Protein AF-U3GB04-F1 (afdb_monomer)

Secondary structure (DSSP, 8-state):
-----PPPHHHHHHHHHHHHHHTT----HHHHHHHHHHHHH-SS-HHHHHHHHHHTTT----HHHHHHHHHHHTT--SS-------EEEEE--TT-TTS--EEEEESSHHHHHHHHHHHHHHHHHHHHHSTTTTS--

Solvent-accessible surface area (backbone atoms only — not comparable to full-atom values): 8144 Å² total; per-residue (Å²): 134,86,85,68,79,58,48,58,64,68,59,23,15,51,44,45,36,51,56,34,45,76,70,76,40,88,60,59,60,70,58,33,40,50,52,57,55,50,48,74,72,46,90,57,58,59,35,59,50,51,39,52,59,32,46,78,69,78,43,87,62,58,63,72,55,31,44,19,47,52,29,37,29,50,72,36,90,55,46,84,64,68,74,74,76,64,45,75,50,77,36,81,57,87,92,37,97,84,57,77,53,59,72,49,77,28,82,47,69,70,60,40,51,50,55,48,54,51,47,55,49,50,56,54,52,52,46,71,72,38,95,68,63,81,81,78,130

Radius of gyration: 24.69 Å; Cα contacts (8 Å, |Δi|>4): 127; chains: 1; bounding box: 56×37×62 Å

Mean predicted aligned error: 16.51 Å

pLDDT: mean 71.33, std 16.72, range [33.78, 90.38]

Structure (mmCIF, N/CA/C/O backbone):
data_AF-U3GB04-F1
#
_entry.id   AF-U3GB04-F1
#
loop_
_atom_site.group_PDB
_atom_site.id
_atom_site.type_symbol
_atom_site.label_atom_id
_atom_site.label_alt_id
_atom_site.label_comp_id
_atom_site.label_asym_id
_atom_site.label_entity_id
_atom_site.label_seq_id
_atom_site.pdbx_PDB_ins_code
_atom_site.Cartn_x
_atom_site.Cartn_y
_atom_site.Cartn_z
_atom_site.occupancy
_atom_site.B_iso_or_equiv
_atom_site.auth_seq_id
_atom_site.auth_comp_id
_atom_site.auth_asym_id
_atom_site.auth_atom_id
_atom_site.pdbx_PDB_model_num
ATOM 1 N N . MET A 1 1 ? 18.181 7.715 -0.105 1.00 34.97 1 MET A N 1
ATOM 2 C CA . MET A 1 1 ? 16.849 7.914 0.503 1.00 34.97 1 MET A CA 1
ATOM 3 C C . MET A 1 1 ? 15.830 7.917 -0.621 1.00 34.97 1 MET A C 1
ATOM 5 O O . MET A 1 1 ? 15.914 8.767 -1.494 1.00 34.97 1 MET A O 1
ATOM 9 N N . SER A 1 2 ? 14.991 6.884 -0.707 1.00 33.78 2 SER A N 1
ATOM 10 C CA . SER A 1 2 ? 14.065 6.714 -1.831 1.00 33.78 2 SER A CA 1
ATOM 11 C C . SER A 1 2 ? 12.902 7.688 -1.647 1.00 33.78 2 SER A C 1
ATOM 13 O O . SER A 1 2 ? 12.097 7.498 -0.738 1.00 33.78 2 SER A O 1
ATOM 15 N N . SER A 1 3 ? 12.860 8.744 -2.462 1.00 40.88 3 SER A N 1
ATOM 16 C CA . SER A 1 3 ? 11.681 9.597 -2.625 1.00 40.88 3 SER A CA 1
ATOM 17 C C . SER A 1 3 ? 10.575 8.732 -3.228 1.00 40.88 3 SER A C 1
ATOM 19 O O . SER A 1 3 ? 10.468 8.578 -4.444 1.00 40.88 3 SER A O 1
ATOM 21 N N . ARG A 1 4 ? 9.837 8.027 -2.366 1.00 53.25 4 ARG A N 1
ATOM 22 C CA . ARG A 1 4 ? 8.634 7.305 -2.765 1.00 53.25 4 ARG A CA 1
ATOM 23 C C . ARG A 1 4 ? 7.584 8.372 -3.011 1.00 53.25 4 ARG A C 1
ATOM 25 O O . ARG A 1 4 ? 7.287 9.148 -2.106 1.00 53.25 4 ARG A O 1
ATOM 32 N N . ILE A 1 5 ? 7.059 8.424 -4.231 1.00 49.84 5 ILE A N 1
ATOM 33 C CA . ILE A 1 5 ? 5.892 9.240 -4.565 1.00 49.84 5 ILE A CA 1
ATOM 34 C C . ILE A 1 5 ? 4.718 8.592 -3.833 1.00 49.84 5 ILE A C 1
ATOM 36 O O . ILE A 1 5 ? 4.021 7.741 -4.373 1.00 49.84 5 ILE A O 1
ATOM 40 N N . ALA A 1 6 ? 4.589 8.904 -2.547 1.00 60.12 6 ALA A N 1
ATOM 41 C CA . ALA A 1 6 ? 3.457 8.486 -1.753 1.00 60.12 6 ALA A CA 1
ATOM 42 C C . ALA A 1 6 ? 2.223 9.163 -2.355 1.00 60.12 6 ALA A C 1
ATOM 44 O O . ALA A 1 6 ? 2.287 10.337 -2.735 1.00 60.12 6 ALA A O 1
ATOM 45 N N . MET A 1 7 ? 1.113 8.432 -2.461 1.00 72.12 7 MET A N 1
ATOM 46 C CA . MET A 1 7 ? -0.132 8.986 -2.992 1.00 72.12 7 MET A CA 1
ATOM 47 C C . MET A 1 7 ? -0.515 10.283 -2.251 1.00 72.12 7 MET A C 1
ATOM 49 O O . MET A 1 7 ? -0.099 10.476 -1.099 1.00 72.12 7 MET A O 1
ATOM 53 N N . PRO A 1 8 ? -1.310 11.182 -2.863 1.00 84.25 8 PRO A N 1
ATOM 54 C CA . PRO A 1 8 ? -1.886 12.320 -2.150 1.00 84.25 8 PRO A CA 1
ATOM 55 C C . PRO A 1 8 ? -2.525 11.866 -0.832 1.00 84.25 8 PRO A C 1
ATOM 57 O O . PRO A 1 8 ? -3.101 10.783 -0.765 1.00 84.25 8 PRO A O 1
ATOM 60 N N . LEU A 1 9 ? -2.396 12.664 0.230 1.00 84.44 9 LEU A N 1
ATOM 61 C CA . LEU A 1 9 ? -2.755 12.243 1.592 1.00 84.44 9 LEU A CA 1
ATOM 62 C C . LEU A 1 9 ? -4.238 11.837 1.711 1.00 84.44 9 LEU A C 1
ATOM 64 O O . LEU A 1 9 ? -4.553 10.850 2.367 1.00 84.44 9 LEU A O 1
ATOM 68 N N . GLU A 1 10 ? -5.123 12.520 0.986 1.00 86.44 10 GLU A N 1
ATOM 69 C CA . GLU A 1 10 ? -6.542 12.159 0.867 1.00 86.44 10 GLU A CA 1
ATOM 70 C C . GLU A 1 10 ? -6.760 10.791 0.216 1.00 86.44 10 GLU A C 1
ATOM 72 O O . GLU A 1 10 ? -7.583 10.000 0.675 1.00 86.44 10 GLU A O 1
ATOM 77 N N . ALA A 1 11 ? -5.978 10.471 -0.815 1.00 83.94 11 ALA A N 1
ATOM 78 C CA . ALA A 1 11 ? -6.056 9.187 -1.495 1.00 83.94 11 ALA A CA 1
ATOM 79 C C . ALA A 1 11 ? -5.520 8.045 -0.610 1.00 83.94 11 ALA A C 1
ATOM 81 O O . ALA A 1 11 ? -6.069 6.946 -0.634 1.00 83.94 11 ALA A O 1
ATOM 82 N N . GLN A 1 12 ? -4.511 8.311 0.231 1.00 84.88 12 GLN A N 1
ATOM 83 C CA . GLN A 1 12 ? -4.051 7.356 1.251 1.00 84.88 12 GLN A CA 1
ATOM 84 C C . GLN A 1 12 ? -5.142 7.080 2.291 1.00 84.88 12 GLN A C 1
ATOM 86 O O . GLN A 1 12 ? -5.424 5.922 2.598 1.00 84.88 12 GLN A O 1
ATOM 91 N N . ALA A 1 13 ? -5.780 8.134 2.805 1.00 87.38 13 ALA A N 1
ATOM 92 C CA . ALA A 1 13 ? -6.847 8.010 3.792 1.00 87.38 13 ALA A CA 1
ATOM 93 C C . ALA A 1 13 ? -8.057 7.254 3.223 1.00 87.38 13 ALA A C 1
ATOM 95 O O . ALA A 1 13 ? -8.568 6.341 3.868 1.00 87.38 13 ALA A O 1
ATOM 96 N N . SER A 1 14 ? -8.464 7.560 1.988 1.00 87.25 14 SER A N 1
ATOM 97 C CA . SER A 1 14 ? -9.536 6.839 1.293 1.00 87.25 14 SER A CA 1
ATOM 98 C C . SER A 1 14 ? -9.205 5.352 1.088 1.00 87.25 14 SER A C 1
ATOM 100 O O . SER A 1 14 ? -10.051 4.489 1.344 1.00 87.25 14 SER A O 1
ATOM 102 N N . ALA A 1 15 ? -7.962 5.031 0.709 1.00 86.00 15 ALA A N 1
ATOM 103 C CA . ALA A 1 15 ? -7.504 3.648 0.575 1.00 86.00 15 ALA A CA 1
ATOM 104 C C . ALA A 1 15 ? -7.514 2.901 1.920 1.00 86.00 15 ALA A C 1
ATOM 106 O O . ALA A 1 15 ? -7.943 1.749 1.982 1.00 86.00 15 ALA A O 1
ATOM 107 N N . LEU A 1 16 ? -7.100 3.558 3.010 1.00 87.38 16 LEU A N 1
ATOM 108 C CA . LEU A 1 16 ? -7.136 2.981 4.355 1.00 87.38 16 LEU A CA 1
ATOM 109 C C . LEU A 1 16 ? -8.571 2.708 4.825 1.00 87.38 16 LEU A C 1
ATOM 111 O O . LEU A 1 16 ? -8.840 1.637 5.367 1.00 87.38 16 LEU A O 1
ATOM 115 N N . VAL A 1 17 ? -9.492 3.650 4.598 1.00 88.81 17 VAL A N 1
ATOM 116 C CA . VAL A 1 17 ? -10.918 3.480 4.923 1.00 88.81 17 VAL A CA 1
ATOM 117 C C . VAL A 1 17 ? -11.509 2.312 4.138 1.00 88.81 17 VAL A C 1
ATOM 119 O O . VAL A 1 17 ? -12.159 1.453 4.72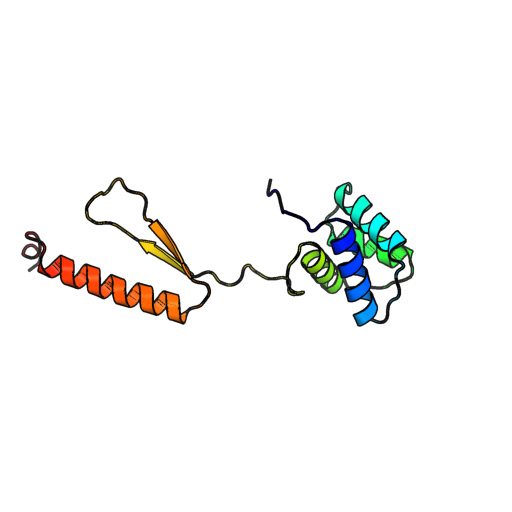9 1.00 88.81 17 VAL A O 1
ATOM 122 N N . SER A 1 18 ? -11.231 2.234 2.835 1.00 86.94 18 SER A N 1
ATOM 123 C CA . SER A 1 18 ? -11.712 1.144 1.976 1.00 86.94 18 SER A CA 1
ATOM 124 C C . SER A 1 18 ? -11.175 -0.216 2.438 1.00 86.94 18 SER A C 1
ATOM 126 O O . SER A 1 18 ? -11.938 -1.168 2.588 1.00 86.94 18 SER A O 1
ATOM 128 N N . PHE A 1 19 ? -9.883 -0.291 2.770 1.00 87.62 19 PHE A N 1
ATOM 129 C CA . PHE A 1 19 ? -9.253 -1.506 3.293 1.00 87.62 19 PHE A CA 1
ATOM 130 C C . PHE A 1 19 ? -9.876 -1.974 4.618 1.00 87.62 19 PHE A C 1
ATOM 132 O O . PHE A 1 19 ? -10.090 -3.167 4.834 1.00 87.62 19 PHE A O 1
ATOM 139 N N . LEU A 1 20 ? -10.168 -1.041 5.527 1.00 86.94 20 LEU A N 1
ATOM 140 C CA . LEU A 1 20 ? -10.811 -1.367 6.799 1.00 86.94 20 LEU A CA 1
ATOM 141 C C . LEU A 1 20 ? -12.276 -1.772 6.606 1.00 86.94 20 LEU A C 1
ATOM 143 O O . LEU A 1 20 ? -12.722 -2.714 7.264 1.00 86.94 20 LEU A O 1
ATOM 147 N N . ALA A 1 21 ? -12.987 -1.143 5.668 1.00 86.00 21 ALA A N 1
ATOM 148 C CA . ALA A 1 21 ? -14.364 -1.492 5.332 1.00 86.00 21 ALA A CA 1
ATOM 149 C C . ALA A 1 21 ? -14.479 -2.934 4.807 1.00 86.00 21 ALA A C 1
ATOM 151 O O . ALA A 1 21 ? -15.373 -3.667 5.234 1.00 86.00 21 ALA A O 1
ATOM 152 N N . GLU A 1 22 ? -13.537 -3.387 3.971 1.00 85.00 22 GLU A N 1
ATOM 153 C CA . GLU A 1 22 ? -13.449 -4.792 3.531 1.00 85.00 22 GLU A CA 1
ATOM 154 C C . GLU A 1 22 ? -13.269 -5.762 4.711 1.00 85.00 22 GLU A C 1
ATOM 156 O O . GLU A 1 22 ? -13.828 -6.861 4.724 1.00 85.00 22 GLU A O 1
ATOM 161 N N . ALA A 1 23 ? -12.533 -5.339 5.739 1.00 81.56 23 ALA A N 1
ATOM 162 C CA . ALA A 1 23 ? -12.330 -6.090 6.974 1.00 81.56 23 ALA A CA 1
ATOM 163 C C . ALA A 1 23 ? -13.475 -5.926 7.998 1.00 81.56 2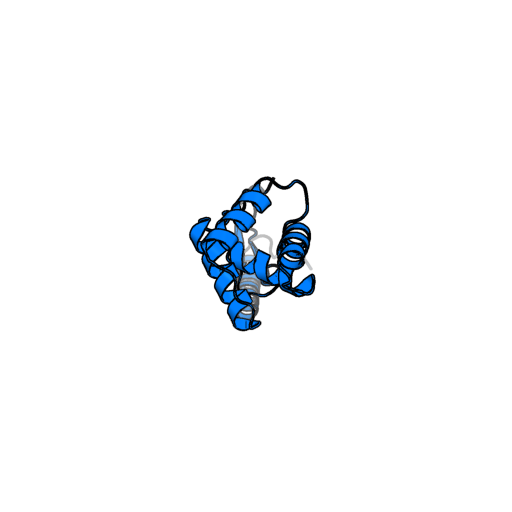3 ALA A C 1
ATOM 165 O O . ALA A 1 23 ? -13.347 -6.401 9.126 1.00 81.56 23 ALA A O 1
ATOM 166 N N . LYS A 1 24 ? -14.600 -5.295 7.619 1.00 85.38 24 LYS A N 1
ATOM 167 C CA . LYS A 1 24 ? -15.756 -4.977 8.484 1.00 85.38 24 LYS A CA 1
ATOM 168 C C . LYS A 1 24 ? -15.438 -4.029 9.647 1.00 85.38 24 LYS A C 1
ATOM 170 O O . LYS A 1 24 ? -16.159 -4.007 10.645 1.00 85.38 24 LYS A O 1
ATOM 175 N N . HIS A 1 25 ? -14.387 -3.228 9.519 1.00 86.62 25 HIS A N 1
ATOM 176 C CA . HIS A 1 25 ? -14.066 -2.151 10.447 1.00 86.62 25 HIS A CA 1
ATOM 177 C C . HIS A 1 25 ? -14.506 -0.806 9.866 1.00 86.62 25 HIS A C 1
ATOM 179 O O . HIS A 1 25 ? -14.357 -0.549 8.675 1.00 86.62 25 HIS A O 1
ATOM 185 N N . SER A 1 26 ? -15.036 0.069 10.720 1.00 86.19 26 SER A N 1
ATOM 186 C CA . SER A 1 26 ? -15.401 1.433 10.339 1.00 86.19 26 SER A CA 1
ATOM 187 C C . SER A 1 26 ? -14.372 2.408 10.892 1.00 86.19 26 SER A C 1
ATOM 189 O O . SER A 1 26 ? -14.068 2.383 12.086 1.00 86.19 26 SER A O 1
ATOM 191 N N . LEU A 1 27 ? -13.831 3.257 10.021 1.00 87.69 27 LEU A N 1
ATOM 192 C CA . LEU A 1 27 ? -12.929 4.340 10.389 1.00 87.69 27 LEU A CA 1
ATOM 193 C C . LEU A 1 27 ? -13.383 5.620 9.671 1.00 87.69 27 LEU A C 1
ATOM 195 O O . LEU A 1 27 ? -13.469 5.609 8.443 1.00 87.69 27 LEU A O 1
ATOM 199 N N . PRO A 1 28 ? -13.667 6.720 10.393 1.00 90.06 28 PRO A N 1
ATOM 200 C CA . PRO A 1 28 ? -13.977 8.001 9.767 1.00 90.06 28 PRO A CA 1
ATOM 201 C C . PRO A 1 28 ? -12.815 8.501 8.903 1.00 90.06 28 PRO A C 1
ATOM 203 O O . PRO A 1 28 ? -11.648 8.344 9.271 1.00 90.06 28 PRO A O 1
ATOM 206 N N . LEU A 1 29 ? -13.126 9.158 7.782 1.00 88.88 29 LEU A N 1
ATOM 207 C CA . LEU A 1 29 ? -12.107 9.677 6.864 1.00 88.88 29 LEU A CA 1
ATOM 208 C C . LEU A 1 29 ? -11.180 10.697 7.543 1.00 88.88 29 LEU A C 1
ATOM 210 O O . LEU A 1 29 ? -9.970 10.630 7.359 1.00 88.88 29 LEU A O 1
ATOM 214 N N . GLU A 1 30 ? -11.722 11.582 8.383 1.00 90.06 30 GLU A N 1
ATOM 215 C CA . GLU A 1 30 ? -10.942 12.564 9.155 1.00 90.06 30 GLU A CA 1
ATOM 216 C C . GLU A 1 30 ? -9.894 11.889 10.043 1.00 90.06 30 GLU A C 1
ATOM 218 O O . GLU A 1 30 ? -8.720 12.247 10.038 1.00 90.06 30 GLU A O 1
ATOM 223 N N . THR A 1 31 ? -10.294 10.818 10.727 1.00 89.25 31 THR A N 1
ATOM 224 C CA . THR A 1 31 ? -9.379 10.001 11.526 1.00 89.25 31 THR A CA 1
ATOM 225 C C . THR A 1 31 ? -8.311 9.325 10.660 1.00 89.25 31 THR A C 1
ATOM 227 O O . THR A 1 31 ? -7.150 9.236 11.060 1.00 89.25 31 THR A O 1
ATOM 230 N N . ALA A 1 32 ? -8.677 8.825 9.479 1.00 89.00 32 ALA A N 1
ATOM 231 C CA . ALA A 1 32 ? -7.714 8.221 8.564 1.00 89.00 32 ALA A CA 1
ATOM 232 C C . ALA A 1 32 ? -6.674 9.251 8.082 1.00 89.00 32 ALA A C 1
ATOM 234 O O . ALA A 1 32 ? -5.486 8.931 8.033 1.00 89.00 32 ALA A O 1
ATOM 235 N N . LEU A 1 33 ? -7.093 10.493 7.810 1.00 90.12 33 LEU A N 1
ATOM 236 C CA . LEU A 1 33 ? -6.199 11.601 7.450 1.00 90.12 33 LEU A CA 1
ATOM 237 C C . LEU A 1 33 ? -5.200 11.910 8.570 1.00 90.12 33 LEU A C 1
ATOM 239 O O . LEU A 1 33 ? -4.004 12.029 8.297 1.00 90.12 33 LEU A O 1
ATOM 243 N N . GLU A 1 34 ? -5.664 11.990 9.820 1.00 90.38 34 GLU A N 1
ATOM 244 C CA . GLU A 1 34 ? -4.798 12.195 10.988 1.00 90.38 34 GLU A CA 1
ATOM 245 C C . GLU A 1 34 ? -3.736 11.099 11.094 1.00 90.38 34 GLU A C 1
ATOM 247 O O . GLU A 1 34 ? -2.545 11.397 11.188 1.00 90.38 34 GLU A O 1
ATOM 252 N N . ILE A 1 35 ? -4.147 9.829 11.003 1.00 88.94 35 ILE A N 1
ATOM 253 C CA . ILE A 1 35 ? -3.235 8.679 11.084 1.00 88.94 35 ILE A CA 1
ATOM 254 C C . ILE A 1 35 ? -2.211 8.720 9.943 1.00 88.94 35 ILE A C 1
ATOM 256 O O . ILE A 1 35 ? -1.014 8.550 10.190 1.00 88.94 35 ILE A O 1
ATOM 260 N N . CYS A 1 36 ? -2.651 8.979 8.708 1.00 88.31 36 CYS A N 1
ATOM 261 C CA . CYS A 1 36 ? -1.766 9.111 7.550 1.00 88.31 36 CYS A CA 1
ATOM 262 C C . CYS A 1 36 ? -0.768 10.266 7.717 1.00 88.31 36 CYS A C 1
ATOM 264 O O . CYS A 1 36 ? 0.406 10.113 7.372 1.00 88.31 36 CYS A O 1
ATOM 266 N N . ASN A 1 37 ? -1.196 11.397 8.281 1.00 89.25 37 ASN A N 1
ATOM 267 C CA . ASN A 1 37 ? -0.324 12.542 8.527 1.00 89.25 37 ASN A CA 1
ATOM 268 C C . ASN A 1 37 ? 0.700 12.251 9.638 1.00 89.25 37 ASN A C 1
ATOM 270 O O . ASN A 1 37 ? 1.899 12.455 9.445 1.00 89.25 37 ASN A O 1
ATOM 274 N N . SER A 1 38 ? 0.261 11.692 10.771 1.00 87.12 38 SER A N 1
ATOM 275 C CA . SER A 1 38 ? 1.150 11.319 11.880 1.00 87.12 38 SER A CA 1
ATOM 276 C C . SER A 1 38 ? 2.179 10.264 11.471 1.00 87.12 38 SER A C 1
ATOM 278 O O . SER A 1 38 ? 3.335 10.331 11.885 1.00 87.12 38 SER A O 1
ATOM 280 N N . MET A 1 39 ? 1.799 9.330 10.599 1.00 84.44 39 MET A N 1
ATOM 281 C CA . MET A 1 39 ? 2.686 8.286 10.086 1.00 84.44 39 MET A CA 1
ATOM 282 C C . MET A 1 39 ? 3.828 8.832 9.211 1.00 84.44 39 MET A C 1
ATOM 284 O O . MET A 1 39 ? 4.887 8.213 9.160 1.00 84.44 39 MET A O 1
ATOM 288 N N . ARG A 1 40 ? 3.659 9.994 8.557 1.00 81.19 40 ARG A N 1
ATOM 289 C CA . ARG A 1 40 ? 4.737 10.655 7.787 1.00 81.19 40 ARG A CA 1
ATOM 290 C C . ARG A 1 40 ? 5.820 11.261 8.680 1.00 81.19 40 ARG A C 1
ATOM 292 O O . ARG A 1 40 ? 6.960 11.395 8.245 1.00 81.19 40 ARG A O 1
ATOM 299 N N . VAL A 1 41 ? 5.451 11.648 9.900 1.00 83.75 41 VAL A N 1
ATOM 300 C CA . VAL A 1 41 ? 6.340 12.306 10.873 1.00 83.75 41 VAL A CA 1
ATOM 301 C C . VAL A 1 41 ? 6.916 11.300 11.875 1.00 83.75 41 VAL A C 1
ATOM 303 O O . VAL A 1 41 ? 7.954 11.543 12.492 1.00 83.75 41 VAL A O 1
ATOM 306 N N . ALA A 1 42 ? 6.259 10.151 12.040 1.00 81.31 42 ALA A N 1
ATOM 307 C CA . ALA A 1 42 ? 6.692 9.099 12.941 1.00 81.31 42 ALA A CA 1
ATOM 308 C C . ALA A 1 42 ? 8.081 8.554 12.561 1.00 81.31 42 ALA A C 1
ATOM 310 O O . ALA A 1 42 ? 8.376 8.273 11.402 1.00 81.31 42 ALA A O 1
ATOM 311 N N . LYS A 1 43 ? 8.931 8.345 13.575 1.00 81.75 43 LYS A N 1
ATOM 312 C CA . LYS A 1 43 ? 10.235 7.673 13.415 1.00 81.75 43 LYS A CA 1
ATOM 313 C C . LYS A 1 43 ? 10.099 6.155 13.258 1.00 81.75 43 LYS A C 1
ATOM 315 O O . LYS A 1 43 ? 11.049 5.482 12.866 1.00 81.75 43 LYS A O 1
ATOM 320 N N . GLU A 1 44 ? 8.942 5.612 13.618 1.00 83.75 44 GLU A N 1
ATOM 321 C CA . GLU A 1 44 ? 8.679 4.180 13.597 1.00 83.75 44 GLU A CA 1
ATOM 322 C C . GLU A 1 44 ? 8.321 3.667 12.195 1.00 83.75 44 GLU A C 1
ATOM 324 O O . GLU A 1 44 ? 7.814 4.417 11.362 1.00 83.75 44 GLU A O 1
ATOM 329 N N . PRO A 1 45 ? 8.516 2.361 11.924 1.00 85.62 45 PRO A N 1
ATOM 330 C CA . PRO A 1 45 ? 8.057 1.754 10.684 1.00 85.62 45 PRO A CA 1
ATOM 331 C C . PRO A 1 45 ? 6.539 1.950 10.486 1.00 85.62 45 PRO A C 1
ATOM 333 O O . PRO A 1 45 ? 5.774 1.622 11.401 1.00 85.62 45 PRO A O 1
ATOM 336 N N . PRO A 1 46 ? 6.073 2.355 9.286 1.00 84.94 46 PRO A N 1
ATOM 337 C CA . PRO A 1 46 ? 4.673 2.717 9.033 1.00 84.94 46 PRO A CA 1
ATOM 338 C C . PRO A 1 46 ? 3.655 1.656 9.470 1.00 84.94 46 PRO A C 1
ATOM 340 O O . PRO A 1 46 ? 2.647 1.959 10.096 1.00 84.94 46 PRO A O 1
ATOM 343 N N . ALA A 1 47 ? 3.939 0.375 9.216 1.00 86.50 47 ALA A N 1
ATOM 344 C CA . ALA A 1 47 ? 3.027 -0.714 9.569 1.00 86.50 47 ALA A CA 1
ATOM 345 C C . ALA A 1 47 ? 2.942 -0.990 11.081 1.00 86.50 47 ALA A C 1
ATOM 347 O O . ALA A 1 47 ? 1.911 -1.477 11.547 1.00 86.50 47 ALA A O 1
ATOM 348 N N . ARG A 1 48 ? 4.004 -0.697 11.848 1.00 87.12 48 ARG A N 1
ATOM 349 C CA . ARG A 1 48 ? 3.977 -0.786 13.317 1.00 87.12 48 ARG A CA 1
ATOM 350 C C . ARG A 1 48 ? 3.185 0.374 13.902 1.00 87.12 48 ARG A C 1
ATOM 352 O O . ARG A 1 48 ? 2.297 0.126 14.713 1.00 87.12 48 ARG A O 1
ATOM 359 N N . PHE A 1 49 ? 3.441 1.585 13.409 1.00 88.69 49 PHE A N 1
ATOM 360 C CA . PHE A 1 49 ? 2.690 2.777 13.788 1.00 88.69 49 PHE A CA 1
ATOM 361 C C . PHE A 1 49 ? 1.192 2.597 13.516 1.00 88.69 49 PHE A C 1
ATOM 363 O O . PHE A 1 49 ? 0.373 2.765 14.415 1.00 88.69 49 PHE A O 1
ATOM 370 N N . LEU A 1 50 ? 0.832 2.145 12.308 1.00 88.38 50 LEU A N 1
ATOM 371 C CA . LEU A 1 50 ? -0.558 1.893 11.930 1.00 88.38 50 LEU A CA 1
ATOM 372 C C . LEU A 1 50 ? -1.222 0.862 12.851 1.00 88.38 50 LEU A C 1
ATOM 374 O O . LEU A 1 50 ? -2.356 1.056 13.275 1.00 88.38 50 LEU A O 1
ATOM 378 N N . LYS A 1 51 ? -0.515 -0.218 13.205 1.00 89.81 51 LYS A N 1
ATOM 379 C CA . LYS A 1 51 ? -1.039 -1.220 14.141 1.00 89.81 51 LYS A CA 1
ATOM 380 C C . LYS A 1 51 ? -1.329 -0.611 15.517 1.00 89.81 51 LYS A C 1
ATOM 382 O O . LYS A 1 51 ? -2.383 -0.885 16.077 1.00 89.81 51 LYS A O 1
ATOM 387 N N . ALA A 1 52 ? -0.413 0.195 16.055 1.00 88.38 52 ALA A N 1
ATOM 388 C CA . ALA A 1 52 ? -0.595 0.849 17.350 1.00 88.38 52 ALA A CA 1
ATOM 389 C C . ALA A 1 52 ? -1.745 1.872 17.320 1.00 88.38 52 ALA A C 1
ATOM 391 O O . ALA A 1 52 ? -2.588 1.877 18.215 1.00 88.38 52 ALA A O 1
ATOM 392 N N . ALA A 1 53 ? -1.825 2.676 16.256 1.00 88.12 53 ALA A N 1
ATOM 393 C CA . ALA A 1 53 ? -2.879 3.670 16.067 1.00 88.12 53 ALA A CA 1
ATOM 394 C C . ALA A 1 53 ? -4.277 3.034 15.955 1.00 88.12 53 ALA A C 1
ATOM 396 O O . ALA A 1 53 ? -5.234 3.542 16.537 1.00 88.12 53 ALA A O 1
ATOM 397 N N . LEU A 1 54 ? -4.394 1.906 15.245 1.00 89.19 54 LEU A N 1
ATOM 398 C CA . LEU A 1 54 ? -5.649 1.157 15.126 1.00 89.19 54 LEU A CA 1
ATOM 399 C C . LEU A 1 54 ? -6.015 0.432 16.430 1.00 89.19 54 LEU A C 1
ATOM 401 O O . LEU A 1 54 ? -7.178 0.457 16.833 1.00 89.19 54 LEU A O 1
ATOM 405 N N . ALA A 1 55 ? -5.031 -0.134 17.136 1.00 87.75 55 ALA A N 1
ATOM 406 C CA . ALA A 1 55 ? -5.250 -0.767 18.437 1.00 87.75 55 ALA A CA 1
ATOM 407 C C . ALA A 1 55 ? -5.793 0.230 19.476 1.00 87.75 55 ALA A C 1
ATOM 409 O O . ALA A 1 55 ? -6.722 -0.101 20.207 1.00 87.75 55 ALA A O 1
ATOM 410 N N . GLY A 1 56 ? -5.298 1.474 19.480 1.00 85.81 56 GLY A N 1
ATOM 411 C CA . GLY A 1 56 ? -5.820 2.548 20.337 1.00 85.81 56 GLY A CA 1
ATOM 412 C C . GLY A 1 56 ? -7.281 2.935 20.063 1.00 85.81 56 GLY A C 1
ATOM 413 O O . GLY A 1 56 ? -7.882 3.650 20.859 1.00 85.81 56 GLY A O 1
ATOM 414 N N . ARG A 1 57 ? -7.865 2.460 18.957 1.00 84.44 57 ARG A N 1
ATOM 415 C CA . ARG A 1 57 ? -9.254 2.716 18.542 1.00 84.44 57 ARG A CA 1
ATOM 416 C C . ARG A 1 57 ? -10.115 1.446 18.536 1.00 84.44 57 ARG A C 1
ATOM 418 O O . ARG A 1 57 ? -11.151 1.423 17.880 1.00 84.44 57 ARG A O 1
ATOM 425 N N . ASN A 1 58 ? -9.698 0.398 19.254 1.00 85.12 58 ASN A N 1
ATOM 426 C CA . ASN A 1 58 ? -10.365 -0.912 19.312 1.00 85.12 58 ASN A CA 1
ATOM 427 C C . ASN A 1 58 ? -10.474 -1.634 17.952 1.00 85.12 58 ASN A C 1
ATOM 429 O O . ASN A 1 58 ? -11.364 -2.460 17.749 1.00 85.12 58 ASN A O 1
ATOM 433 N N . ILE A 1 59 ? -9.572 -1.344 17.008 1.00 87.00 59 ILE A N 1
ATOM 434 C CA . ILE A 1 59 ? -9.496 -2.026 15.711 1.00 87.00 59 ILE A CA 1
ATOM 435 C C . ILE A 1 59 ? -8.277 -2.953 15.728 1.00 87.00 59 ILE A C 1
ATOM 437 O O . ILE A 1 59 ? -7.139 -2.544 15.481 1.00 87.00 59 ILE A O 1
ATOM 441 N N . GLU A 1 60 ? -8.507 -4.224 16.055 1.00 85.38 60 GLU A N 1
ATOM 442 C CA . GLU A 1 60 ? -7.443 -5.225 16.112 1.00 85.38 60 GLU A CA 1
ATOM 443 C C . GLU A 1 60 ? -7.104 -5.773 14.725 1.00 85.38 60 GLU A C 1
ATOM 445 O O . GLU A 1 60 ? -7.807 -6.604 14.155 1.00 85.38 60 GLU A O 1
ATOM 450 N N . VAL A 1 61 ? -5.963 -5.338 14.188 1.00 85.06 61 VAL A N 1
ATOM 451 C CA . VAL A 1 61 ? -5.484 -5.761 12.869 1.00 85.06 61 VAL A CA 1
ATOM 452 C C . VAL A 1 61 ? -4.142 -6.478 12.999 1.00 85.06 61 VAL A C 1
ATOM 454 O O . VAL A 1 61 ? -3.215 -6.042 13.690 1.00 85.06 61 VAL A O 1
ATOM 457 N N . LYS A 1 62 ? -4.007 -7.617 12.308 1.00 87.88 62 LYS A N 1
ATOM 458 C CA . LYS A 1 62 ? -2.738 -8.358 12.240 1.00 87.88 62 LYS A CA 1
ATOM 459 C C . LYS A 1 62 ? -1.674 -7.498 11.554 1.00 87.88 62 LYS A C 1
ATOM 461 O O . LYS A 1 62 ? -1.948 -6.844 10.553 1.00 87.88 62 LYS A O 1
ATOM 466 N N . HIS A 1 63 ? -0.420 -7.589 12.001 1.00 83.12 63 HIS A N 1
ATOM 467 C CA . HIS A 1 63 ? 0.688 -6.819 11.412 1.00 83.12 63 HIS A CA 1
ATOM 468 C C . HIS A 1 63 ? 0.819 -7.038 9.889 1.00 83.12 63 HIS A C 1
ATOM 470 O O . HIS A 1 63 ? 1.083 -6.094 9.143 1.00 83.12 63 HIS A O 1
ATOM 476 N N . THR A 1 64 ? 0.584 -8.259 9.406 1.00 84.31 64 THR A N 1
ATOM 477 C CA . THR A 1 64 ? 0.598 -8.585 7.970 1.00 84.31 64 THR A CA 1
ATOM 478 C C . THR A 1 64 ? -0.463 -7.829 7.175 1.00 84.31 64 THR A C 1
ATOM 480 O O . THR A 1 64 ? -0.222 -7.478 6.026 1.00 84.31 64 THR A O 1
ATOM 483 N N . SER A 1 65 ? -1.613 -7.539 7.784 1.00 85.62 65 SER A N 1
ATOM 484 C CA . SER A 1 65 ? -2.684 -6.748 7.172 1.00 85.62 65 SER A CA 1
ATOM 485 C C . SER A 1 65 ? -2.328 -5.258 7.170 1.00 85.62 65 SER A C 1
ATOM 487 O O . SER A 1 65 ? -2.521 -4.600 6.155 1.00 85.62 65 SER A O 1
ATOM 489 N N . CYS A 1 66 ? -1.663 -4.753 8.217 1.00 85.75 66 CYS A N 1
ATOM 490 C CA . CYS A 1 66 ? -1.115 -3.390 8.219 1.00 85.75 66 CYS A CA 1
ATOM 491 C C . CYS A 1 66 ? -0.055 -3.180 7.125 1.00 85.75 66 CYS A C 1
ATOM 493 O O . CYS A 1 66 ? -0.007 -2.120 6.513 1.00 85.75 66 CYS A O 1
ATOM 495 N N . LEU A 1 67 ? 0.784 -4.185 6.841 1.00 84.69 67 LEU A N 1
ATOM 496 C CA . LEU A 1 67 ? 1.753 -4.111 5.738 1.00 84.69 67 LEU A CA 1
ATOM 497 C C . LEU A 1 67 ? 1.062 -4.000 4.372 1.00 84.69 67 LEU A C 1
ATOM 499 O O . LEU A 1 67 ? 1.538 -3.260 3.515 1.00 84.69 67 LEU A O 1
ATOM 503 N N . LYS A 1 68 ? -0.059 -4.706 4.178 1.00 84.06 68 LYS A N 1
ATOM 504 C CA . LYS A 1 68 ? -0.875 -4.599 2.959 1.00 84.06 68 LYS A CA 1
ATOM 505 C C . LYS A 1 68 ? -1.551 -3.235 2.846 1.00 84.06 68 LYS A C 1
ATOM 507 O O . LYS A 1 68 ? -1.502 -2.641 1.779 1.00 84.06 68 LYS A O 1
ATOM 512 N N . ALA A 1 69 ? -2.111 -2.725 3.942 1.00 84.19 69 ALA A N 1
ATOM 513 C CA . ALA A 1 69 ? -2.712 -1.395 3.983 1.00 84.19 69 ALA A CA 1
ATOM 514 C C . ALA A 1 69 ? -1.690 -0.306 3.629 1.00 84.19 69 ALA A C 1
ATOM 516 O O . ALA A 1 69 ? -1.966 0.554 2.803 1.00 84.19 69 ALA A O 1
ATOM 517 N N . VAL A 1 70 ? -0.476 -0.378 4.188 1.00 85.62 70 VAL A N 1
ATOM 518 C CA . VAL A 1 70 ? 0.614 0.549 3.840 1.00 85.62 70 VAL A CA 1
ATOM 519 C C . VAL A 1 70 ? 1.005 0.426 2.371 1.00 85.62 70 VAL A C 1
ATOM 521 O O . VAL A 1 70 ? 1.178 1.441 1.709 1.00 85.62 70 VAL A O 1
ATOM 524 N N . ALA A 1 71 ? 1.081 -0.793 1.834 1.00 80.25 71 ALA A N 1
ATOM 525 C CA . ALA A 1 71 ? 1.339 -0.989 0.411 1.00 80.25 71 ALA A CA 1
ATOM 526 C C . ALA A 1 71 ? 0.238 -0.356 -0.466 1.00 80.25 71 ALA A C 1
ATOM 528 O O . ALA A 1 71 ? 0.568 0.311 -1.440 1.00 80.25 71 ALA A O 1
ATOM 529 N N . LEU A 1 72 ? -1.040 -0.488 -0.094 1.00 81.62 72 LEU A N 1
ATOM 530 C CA . LEU A 1 72 ? -2.163 0.166 -0.784 1.00 81.62 72 LEU A CA 1
ATOM 531 C C . LEU A 1 72 ? -2.072 1.692 -0.730 1.00 81.62 72 LEU A C 1
ATOM 533 O O . LEU A 1 72 ? -2.232 2.346 -1.755 1.00 81.62 72 LEU A O 1
ATOM 537 N N . MET A 1 73 ? -1.757 2.258 0.438 1.00 81.38 73 MET A N 1
ATOM 538 C CA . MET A 1 73 ? -1.559 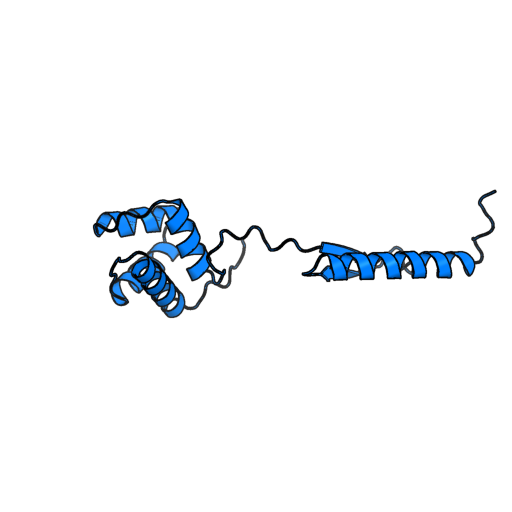3.705 0.606 1.00 81.38 73 MET A CA 1
ATOM 539 C C . MET A 1 73 ? -0.368 4.234 -0.209 1.00 81.38 73 MET A C 1
ATOM 541 O O . MET A 1 73 ? -0.381 5.373 -0.674 1.00 81.38 73 MET A O 1
ATOM 545 N N . ASP A 1 74 ? 0.651 3.405 -0.420 1.00 78.50 74 ASP A N 1
ATOM 546 C CA . ASP A 1 74 ? 1.795 3.715 -1.280 1.00 78.50 74 ASP A CA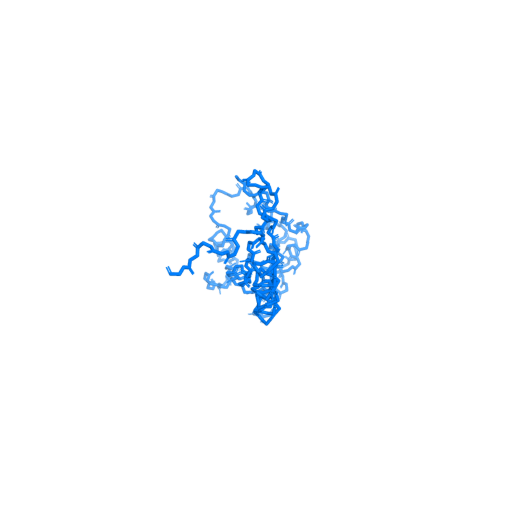 1
ATOM 547 C C . ASP A 1 74 ? 1.498 3.491 -2.785 1.00 78.50 74 ASP A C 1
ATOM 549 O O . ASP A 1 74 ? 2.374 3.723 -3.619 1.00 78.50 74 ASP A O 1
ATOM 553 N N . GLY A 1 75 ? 0.283 3.061 -3.153 1.00 68.00 75 GLY A N 1
ATOM 554 C CA . GLY A 1 75 ? -0.139 2.848 -4.544 1.00 68.00 75 GLY A CA 1
ATOM 555 C C . GLY A 1 75 ? 0.193 1.469 -5.122 1.00 68.00 75 GLY A C 1
ATOM 556 O O . GLY A 1 75 ? 0.251 1.307 -6.342 1.00 68.00 75 GLY A O 1
ATOM 557 N N . PHE A 1 76 ? 0.433 0.469 -4.273 1.00 67.50 76 PHE A N 1
ATOM 558 C CA . PHE A 1 76 ? 0.627 -0.925 -4.681 1.00 67.50 76 PHE A CA 1
ATOM 559 C C . PHE A 1 76 ? -0.670 -1.736 -4.518 1.00 67.50 76 PHE A C 1
ATOM 561 O O . PHE A 1 76 ? -1.379 -1.563 -3.536 1.00 67.50 76 PHE A O 1
ATOM 568 N N . ASP A 1 77 ? -0.943 -2.680 -5.427 1.00 59.81 77 ASP A N 1
ATOM 569 C CA . ASP A 1 77 ? -2.165 -3.518 -5.482 1.00 59.81 77 ASP A CA 1
ATOM 570 C C . ASP A 1 77 ? -2.322 -4.537 -4.319 1.00 59.81 77 ASP A C 1
ATOM 572 O O . ASP A 1 77 ? -2.447 -5.742 -4.536 1.00 59.81 77 ASP A O 1
ATOM 576 N N . GLY A 1 78 ? -2.281 -4.114 -3.052 1.00 53.56 78 GLY A N 1
ATOM 577 C CA . GLY A 1 78 ? -2.699 -4.938 -1.898 1.00 53.56 78 GLY A CA 1
ATOM 578 C C . GLY A 1 78 ? -1.809 -6.134 -1.546 1.00 53.56 78 GLY A C 1
ATOM 579 O O . GLY A 1 78 ? -1.910 -6.699 -0.453 1.00 53.56 78 GLY A O 1
ATOM 580 N N . HIS A 1 79 ? -0.881 -6.505 -2.418 1.00 49.53 79 HIS A N 1
ATOM 581 C CA . HIS A 1 79 ? 0.170 -7.462 -2.139 1.00 49.53 79 HIS A CA 1
ATOM 582 C C . HIS A 1 79 ? 1.412 -6.720 -1.659 1.00 49.53 79 HIS A C 1
ATOM 584 O O . HIS A 1 79 ? 1.805 -5.712 -2.250 1.00 49.53 79 HIS A O 1
ATOM 590 N N . VAL A 1 80 ? 2.068 -7.273 -0.626 1.00 46.91 80 VAL A N 1
ATOM 591 C CA . VAL A 1 80 ? 3.486 -7.026 -0.310 1.00 46.91 80 VAL A CA 1
ATOM 592 C C . VAL A 1 80 ? 4.278 -7.482 -1.530 1.00 46.91 80 VAL A C 1
ATOM 594 O O . VAL A 1 80 ? 4.802 -8.593 -1.601 1.00 46.91 80 VAL A O 1
ATOM 597 N N . SER A 1 81 ? 4.227 -6.671 -2.571 1.00 42.81 81 SER A N 1
ATOM 598 C CA . SER A 1 81 ? 4.745 -7.008 -3.868 1.00 42.81 81 SER A CA 1
ATOM 599 C C . SER A 1 81 ? 6.242 -6.869 -3.704 1.00 42.81 81 SER A C 1
ATOM 601 O O . SER A 1 81 ? 6.787 -5.767 -3.758 1.00 42.81 81 SER A O 1
ATOM 603 N N . ARG A 1 82 ? 6.928 -8.008 -3.524 1.00 45.78 82 ARG A N 1
ATOM 604 C CA . ARG A 1 82 ? 8.243 -8.151 -4.151 1.00 45.78 82 ARG A CA 1
ATOM 605 C C . ARG A 1 82 ? 8.087 -7.521 -5.538 1.00 45.78 82 ARG A C 1
ATOM 607 O O . ARG A 1 82 ? 7.087 -7.846 -6.191 1.00 45.78 82 ARG A O 1
ATOM 614 N N . PRO A 1 83 ? 8.955 -6.576 -5.937 1.00 47.84 83 PRO A N 1
ATOM 615 C CA . PRO A 1 83 ? 8.826 -5.927 -7.236 1.00 47.84 83 PRO A CA 1
ATOM 616 C C . PRO A 1 83 ? 8.528 -7.015 -8.266 1.00 47.84 83 PRO A C 1
ATOM 618 O O . PRO A 1 83 ? 9.210 -8.043 -8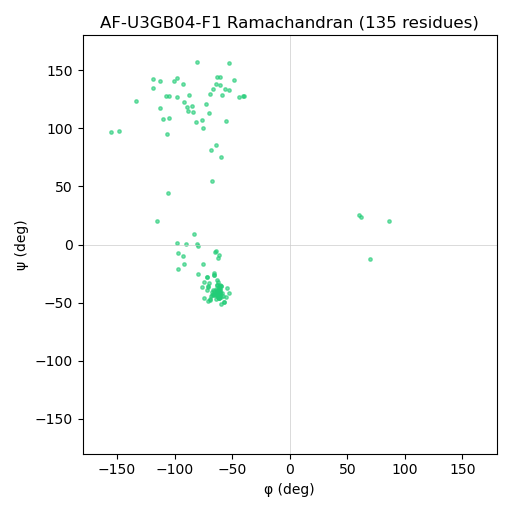.254 1.00 47.84 83 PRO A O 1
ATOM 621 N N . LYS A 1 84 ? 7.443 -6.845 -9.048 1.00 50.81 84 LYS A N 1
ATOM 622 C CA . LYS A 1 84 ? 7.036 -7.810 -10.086 1.00 50.81 84 LYS A CA 1
ATOM 623 C C . LYS A 1 84 ? 8.315 -8.277 -10.786 1.00 50.81 84 LYS A C 1
ATOM 625 O O . LYS A 1 84 ? 9.096 -7.391 -11.134 1.00 50.81 84 LYS A O 1
ATOM 630 N N . PRO A 1 85 ? 8.581 -9.591 -10.925 1.00 49.03 85 PRO A N 1
ATOM 631 C CA . PRO A 1 85 ? 9.860 -10.063 -11.440 1.00 49.03 85 PRO A CA 1
ATOM 632 C C . PRO A 1 85 ? 10.110 -9.411 -12.798 1.00 49.03 85 PRO A C 1
ATOM 634 O O . PRO A 1 85 ? 9.429 -9.701 -13.779 1.00 49.03 85 PRO A O 1
ATOM 637 N N . THR A 1 86 ? 11.029 -8.450 -12.822 1.00 48.12 86 THR A N 1
ATOM 638 C CA . THR A 1 86 ? 11.439 -7.764 -14.039 1.00 48.12 86 THR A CA 1
ATOM 639 C C . THR A 1 86 ? 12.617 -8.519 -14.599 1.00 48.12 86 THR A C 1
ATOM 641 O O . THR A 1 86 ? 13.639 -8.665 -13.927 1.00 48.12 86 THR A O 1
ATOM 644 N N . TRP A 1 87 ? 12.478 -8.966 -15.835 1.00 50.59 87 TRP A N 1
ATOM 645 C CA . TRP A 1 87 ? 13.545 -9.630 -16.558 1.00 50.59 87 TRP A CA 1
ATOM 646 C C . TRP A 1 87 ? 14.377 -8.563 -17.261 1.00 50.59 87 TRP A C 1
ATOM 648 O O . TRP A 1 87 ? 13.839 -7.671 -17.925 1.00 50.59 87 TRP A O 1
ATOM 658 N N . VAL A 1 88 ? 15.688 -8.617 -17.050 1.00 52.84 88 VAL A N 1
ATOM 659 C CA . VAL A 1 88 ? 16.643 -7.632 -17.551 1.00 52.84 88 VAL A CA 1
ATOM 660 C C . VAL A 1 88 ? 17.520 -8.319 -18.587 1.00 52.84 88 VAL A C 1
ATOM 662 O O . VAL A 1 88 ? 18.240 -9.251 -18.242 1.00 52.84 88 VAL A O 1
ATOM 665 N N . VAL A 1 89 ? 17.472 -7.860 -19.838 1.00 56.22 89 VAL A N 1
ATOM 666 C CA . VAL A 1 89 ? 18.344 -8.372 -20.906 1.00 56.22 89 VAL A CA 1
ATOM 667 C C . VAL A 1 89 ? 19.344 -7.273 -21.268 1.00 56.22 89 VAL A C 1
ATOM 669 O O . VAL A 1 89 ? 18.974 -6.247 -21.851 1.00 56.22 89 VAL A O 1
ATOM 672 N N . ALA A 1 90 ? 20.610 -7.455 -20.884 1.00 56.00 90 ALA A N 1
ATOM 673 C CA . ALA A 1 90 ? 21.694 -6.539 -21.240 1.00 56.00 90 ALA A CA 1
ATOM 674 C C . ALA A 1 90 ? 21.945 -6.583 -22.759 1.00 56.00 90 ALA A C 1
ATOM 676 O O . ALA A 1 90 ? 21.959 -7.658 -23.357 1.00 56.00 90 ALA A O 1
ATOM 677 N N . GLN A 1 91 ? 22.082 -5.419 -23.399 1.00 54.56 91 GLN A N 1
ATOM 678 C CA . GLN A 1 91 ? 22.404 -5.295 -24.824 1.00 54.56 91 GLN A CA 1
ATOM 679 C C . GLN A 1 91 ? 23.864 -4.873 -24.969 1.00 54.56 91 GLN A C 1
ATOM 681 O O . GLN A 1 91 ? 24.179 -3.728 -24.666 1.00 54.56 91 GLN A O 1
ATOM 686 N N . TYR A 1 92 ? 24.742 -5.761 -25.428 1.00 49.22 92 TYR A N 1
ATOM 687 C CA . TYR A 1 92 ? 26.109 -5.388 -25.794 1.00 49.22 92 TYR A CA 1
ATOM 688 C C . TYR A 1 92 ? 26.119 -4.985 -27.268 1.00 49.22 92 TYR A C 1
ATOM 690 O O . TYR A 1 92 ? 25.765 -5.793 -28.119 1.00 49.22 92 TYR A O 1
ATOM 698 N N . ALA A 1 93 ? 26.469 -3.734 -27.564 1.00 48.69 93 ALA A N 1
ATOM 699 C CA . ALA A 1 93 ? 26.778 -3.320 -28.927 1.00 48.69 93 ALA A CA 1
ATOM 700 C C . ALA A 1 93 ? 28.250 -3.658 -29.189 1.00 48.69 93 ALA A C 1
ATOM 702 O O . ALA A 1 93 ? 29.123 -3.164 -28.474 1.00 48.69 93 ALA A O 1
ATOM 703 N N . PHE A 1 94 ? 28.519 -4.518 -30.171 1.00 49.97 94 PHE A N 1
ATOM 704 C CA . PHE A 1 94 ? 29.880 -4.963 -30.491 1.00 49.97 94 PHE A CA 1
ATOM 705 C C . PHE A 1 94 ? 30.763 -3.817 -31.025 1.00 49.97 94 PHE A C 1
ATOM 707 O O . PHE A 1 94 ? 31.974 -3.831 -30.823 1.00 49.97 94 PHE A O 1
ATOM 714 N N . ASP A 1 95 ? 30.151 -2.774 -31.595 1.00 51.62 95 ASP A N 1
ATOM 715 C CA . ASP A 1 95 ? 30.852 -1.656 -32.243 1.00 51.62 95 ASP A CA 1
ATOM 716 C C . ASP A 1 95 ? 31.407 -0.588 -31.293 1.00 51.62 95 ASP A C 1
ATOM 718 O O . ASP A 1 95 ? 32.037 0.374 -31.736 1.00 51.62 95 ASP A O 1
ATOM 722 N N . ALA A 1 96 ? 31.203 -0.716 -29.980 1.00 48.97 96 ALA A N 1
ATOM 723 C CA . ALA A 1 96 ? 31.796 0.220 -29.035 1.00 48.97 96 ALA A CA 1
ATOM 724 C C . ALA A 1 96 ? 31.972 -0.403 -27.642 1.00 48.97 96 ALA A C 1
ATOM 726 O O . ALA A 1 96 ? 31.054 -0.334 -26.819 1.00 48.97 96 ALA A O 1
ATOM 727 N N . PRO A 1 97 ? 33.167 -0.924 -27.302 1.00 50.56 97 PRO A N 1
ATOM 728 C CA . PRO A 1 97 ? 33.449 -1.478 -25.973 1.00 50.56 97 PRO A CA 1
ATOM 729 C C . PRO A 1 97 ? 33.322 -0.450 -24.828 1.00 50.56 97 PRO A C 1
ATOM 731 O O . PRO A 1 97 ? 33.338 -0.827 -23.659 1.00 50.56 97 PRO A O 1
ATOM 734 N N . ALA A 1 98 ? 33.162 0.842 -25.148 1.00 47.00 98 ALA A N 1
ATOM 735 C CA . ALA A 1 98 ? 32.921 1.928 -24.198 1.00 47.00 98 ALA A CA 1
ATOM 736 C C . ALA A 1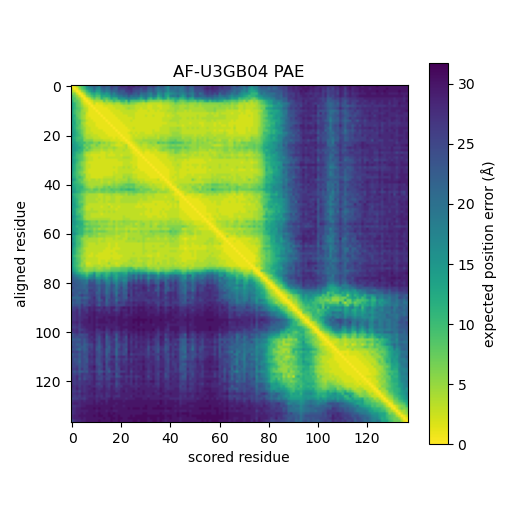 98 ? 31.434 2.323 -24.038 1.00 47.00 98 ALA A C 1
ATOM 738 O O . ALA A 1 98 ? 31.119 3.137 -23.167 1.00 47.00 98 ALA A O 1
ATOM 739 N N . ILE A 1 99 ? 30.506 1.784 -24.843 1.00 50.97 99 ILE A N 1
ATOM 740 C CA . ILE A 1 99 ? 29.077 2.111 -24.725 1.00 50.97 99 ILE A CA 1
ATOM 741 C C . ILE A 1 99 ? 28.431 1.152 -23.729 1.00 50.97 99 ILE A C 1
ATOM 743 O O . ILE A 1 99 ? 28.340 -0.056 -23.939 1.00 50.97 99 ILE A O 1
ATOM 747 N N . THR A 1 100 ? 27.972 1.719 -22.617 1.00 50.19 100 THR A N 1
ATOM 748 C CA . THR A 1 100 ? 27.256 1.005 -21.561 1.00 50.19 100 THR A CA 1
ATOM 749 C C . THR A 1 100 ? 26.074 0.237 -22.164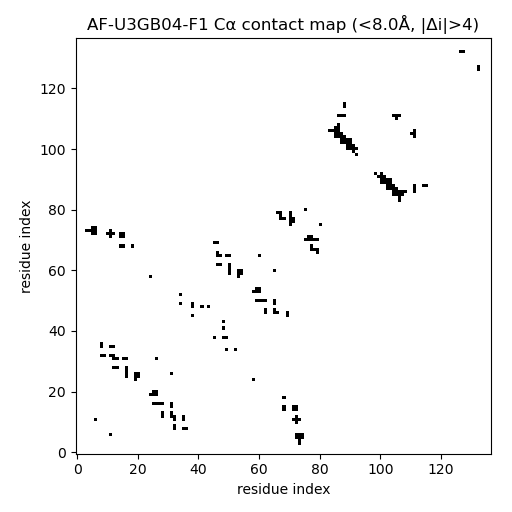 1.00 50.19 100 THR A C 1
ATOM 751 O O . THR A 1 100 ? 25.317 0.821 -22.949 1.00 50.19 100 THR A O 1
ATOM 754 N N . PRO A 1 101 ? 25.875 -1.048 -21.819 1.00 54.97 101 PRO A N 1
ATOM 755 C CA . PRO A 1 101 ? 24.830 -1.848 -22.435 1.00 54.97 101 PRO A CA 1
ATOM 756 C C . PRO A 1 101 ? 23.454 -1.214 -22.219 1.00 54.97 101 PRO A C 1
ATOM 758 O O . PRO A 1 101 ? 23.070 -0.902 -21.088 1.00 54.97 101 PRO A O 1
ATOM 761 N N . LYS A 1 102 ? 22.685 -1.028 -23.300 1.00 57.66 102 LYS A N 1
ATOM 762 C CA . LYS A 1 102 ? 21.314 -0.510 -23.200 1.00 57.66 102 LYS A CA 1
ATOM 763 C C . LYS A 1 102 ? 20.431 -1.579 -22.565 1.00 57.66 102 LYS A C 1
ATOM 765 O O . LYS A 1 102 ? 20.205 -2.659 -23.106 1.00 57.66 102 LYS A O 1
ATOM 770 N N . VAL A 1 103 ? 19.949 -1.293 -21.364 1.00 60.19 103 VAL A N 1
ATOM 771 C CA . VAL A 1 103 ? 19.163 -2.245 -20.584 1.00 60.19 103 VAL A CA 1
ATOM 772 C C . VAL A 1 103 ? 17.698 -2.190 -21.015 1.00 60.19 103 VAL A C 1
ATOM 774 O O . VAL A 1 103 ? 17.017 -1.196 -20.764 1.00 60.19 103 VAL A O 1
ATOM 777 N N . LYS A 1 104 ? 17.185 -3.279 -21.601 1.00 71.19 104 LYS A N 1
ATOM 778 C CA . LYS A 1 104 ? 15.752 -3.433 -21.900 1.00 71.19 104 LYS A CA 1
ATOM 779 C C . LYS A 1 104 ? 15.091 -4.267 -20.801 1.00 71.19 104 LYS A C 1
ATOM 781 O O . LYS A 1 104 ? 15.579 -5.343 -20.450 1.00 71.19 104 LYS A O 1
ATOM 786 N N . ARG A 1 105 ? 14.013 -3.737 -20.215 1.00 67.62 105 ARG A N 1
ATOM 787 C CA . ARG A 1 105 ? 13.280 -4.372 -19.109 1.00 67.62 105 ARG A CA 1
ATOM 788 C C . ARG A 1 105 ? 11.943 -4.900 -19.596 1.00 67.62 105 ARG A C 1
ATOM 790 O O . ARG A 1 105 ? 11.141 -4.139 -20.133 1.00 67.62 105 ARG A O 1
ATOM 797 N N . HIS A 1 106 ? 11.686 -6.171 -19.320 1.00 75.38 106 HIS A N 1
ATOM 798 C CA . HIS A 1 106 ? 10.456 -6.853 -19.711 1.00 75.38 106 HIS A CA 1
ATOM 799 C C . HIS A 1 106 ? 9.616 -7.204 -18.484 1.00 75.38 106 HIS A C 1
ATOM 801 O O . HIS A 1 106 ? 10.141 -7.582 -17.432 1.00 75.38 106 HIS A O 1
ATOM 807 N N . ARG A 1 107 ? 8.291 -7.060 -18.616 1.00 63.12 107 ARG A N 1
ATOM 808 C CA . ARG A 1 107 ? 7.313 -7.368 -17.553 1.00 63.12 107 ARG A CA 1
ATOM 809 C C . ARG A 1 107 ? 6.777 -8.802 -17.625 1.00 63.12 107 ARG A C 1
ATOM 811 O O . ARG A 1 107 ? 6.205 -9.269 -16.646 1.00 63.12 107 ARG A O 1
ATOM 818 N N . LYS A 1 108 ? 6.949 -9.482 -18.761 1.00 71.38 108 LYS A N 1
ATOM 819 C CA . LYS A 1 108 ? 6.548 -10.876 -18.994 1.00 71.38 108 LYS A CA 1
ATOM 820 C C . LYS A 1 108 ? 7.785 -11.710 -19.323 1.00 71.38 108 LYS A C 1
ATOM 822 O O . LYS A 1 108 ? 8.686 -11.220 -20.000 1.00 71.38 108 LYS A O 1
ATOM 827 N N . SER A 1 109 ? 7.830 -12.954 -18.844 1.00 70.38 109 SER A N 1
ATOM 828 C CA . SER A 1 109 ? 8.949 -13.870 -19.111 1.00 70.38 109 SER A CA 1
ATOM 829 C C . SER A 1 109 ? 9.022 -14.268 -20.584 1.00 70.38 109 SER A C 1
ATOM 831 O O . SER A 1 109 ? 10.108 -14.285 -21.143 1.00 70.38 109 SER A O 1
ATOM 833 N N . THR A 1 110 ? 7.876 -14.498 -21.229 1.00 77.06 110 THR A N 1
ATOM 834 C CA . THR A 1 110 ? 7.775 -14.834 -22.659 1.00 77.06 110 THR A CA 1
ATOM 835 C C . THR A 1 110 ? 8.458 -13.800 -23.545 1.00 77.06 110 THR A C 1
ATOM 837 O O . THR A 1 110 ? 9.231 -14.151 -24.430 1.00 77.06 110 THR A O 1
ATOM 840 N N . ASP A 1 111 ? 8.224 -12.521 -23.253 1.00 74.06 111 ASP A N 1
ATOM 841 C CA . ASP A 1 111 ? 8.749 -11.403 -24.035 1.00 74.06 111 ASP A CA 1
ATOM 842 C C . ASP A 1 111 ? 10.263 -11.269 -23.825 1.00 74.06 111 ASP A C 1
ATOM 844 O O . ASP A 1 111 ? 11.002 -10.990 -24.765 1.00 74.06 111 ASP A O 1
ATOM 848 N N . ALA A 1 112 ? 10.739 -11.540 -22.604 1.00 72.12 112 ALA A N 1
ATOM 849 C CA . ALA A 1 112 ? 12.164 -11.565 -22.291 1.00 72.12 112 ALA A CA 1
ATOM 850 C C . ALA A 1 112 ? 12.891 -12.729 -22.978 1.00 72.12 112 ALA A C 1
ATOM 852 O O . ALA A 1 112 ? 13.996 -12.543 -23.484 1.00 72.12 112 ALA A O 1
ATOM 853 N N . THR A 1 113 ? 12.279 -13.916 -23.012 1.00 73.00 113 THR A N 1
ATOM 854 C CA . THR A 1 113 ? 12.836 -15.093 -23.690 1.00 73.00 113 THR A CA 1
ATOM 855 C C . THR A 1 113 ? 12.875 -14.887 -25.201 1.00 73.00 113 THR A C 1
ATOM 857 O O . THR A 1 113 ? 13.897 -15.176 -25.813 1.00 73.00 113 THR A O 1
ATOM 860 N N . ALA A 1 114 ? 11.822 -14.321 -25.799 1.00 79.38 114 ALA A N 1
ATOM 861 C CA . ALA A 1 114 ? 11.807 -13.987 -27.222 1.00 79.38 114 ALA A CA 1
ATOM 862 C C . ALA A 1 114 ? 12.885 -12.944 -27.580 1.00 79.38 114 ALA A C 1
ATOM 864 O O . ALA A 1 114 ? 13.631 -13.139 -28.536 1.00 79.38 114 ALA A O 1
ATOM 865 N N . ASP A 1 115 ? 13.027 -11.879 -26.780 1.00 77.44 115 ASP A N 1
ATOM 866 C CA . ASP A 1 115 ? 14.063 -10.846 -26.972 1.00 77.44 115 ASP A CA 1
ATOM 867 C C . ASP A 1 115 ? 15.480 -11.436 -26.812 1.00 77.44 115 ASP A C 1
ATOM 869 O O . ASP A 1 115 ? 16.389 -11.048 -27.540 1.00 77.44 115 ASP A O 1
ATOM 873 N N . LEU A 1 116 ? 15.675 -12.415 -25.918 1.00 74.19 116 LEU A N 1
ATOM 874 C CA . LEU A 1 116 ? 16.940 -13.145 -25.778 1.00 74.19 116 LEU A CA 1
ATOM 875 C C . LEU A 1 116 ? 17.231 -14.050 -26.986 1.00 74.19 116 LEU A C 1
ATOM 877 O O . LEU A 1 116 ? 18.343 -14.017 -27.508 1.00 74.19 116 LEU A O 1
ATOM 881 N N . CYS A 1 117 ? 16.257 -14.847 -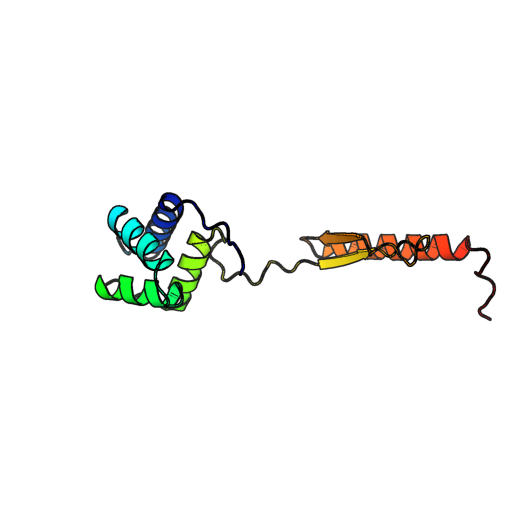27.438 1.00 78.00 117 CYS A N 1
ATOM 882 C CA . CYS A 1 117 ? 16.417 -15.746 -28.584 1.00 78.00 117 CYS A CA 1
ATOM 883 C C . CYS A 1 117 ? 16.698 -14.978 -29.881 1.00 78.00 117 CYS A C 1
ATOM 885 O O . CYS A 1 117 ? 17.596 -15.359 -30.635 1.00 78.00 117 CYS A O 1
ATOM 887 N N . ASN A 1 118 ? 15.991 -13.869 -30.108 1.00 78.25 118 ASN A N 1
ATOM 888 C CA . ASN A 1 118 ? 16.232 -13.002 -31.261 1.00 78.25 118 ASN A CA 1
ATOM 889 C C . ASN A 1 118 ? 17.657 -12.432 -31.226 1.00 78.25 118 ASN A C 1
ATOM 891 O O . ASN A 1 118 ? 18.377 -12.548 -32.210 1.00 78.25 118 ASN A O 1
ATOM 895 N N . ARG A 1 119 ? 18.121 -11.945 -30.067 1.00 68.50 119 ARG A N 1
ATOM 896 C CA . ARG A 1 119 ? 19.489 -11.414 -29.914 1.00 68.50 119 ARG A CA 1
ATOM 897 C C . ARG A 1 119 ? 20.583 -12.456 -30.087 1.00 68.50 119 ARG A C 1
ATOM 899 O O . ARG A 1 119 ? 21.625 -12.156 -30.656 1.00 68.50 119 ARG A O 1
ATOM 906 N N . LEU A 1 120 ? 20.386 -13.671 -29.573 1.00 70.12 120 LEU A N 1
ATOM 907 C CA . LEU A 1 120 ? 21.337 -14.761 -29.807 1.00 70.12 120 LEU A CA 1
ATOM 908 C C . LEU A 1 120 ? 21.452 -15.054 -31.304 1.00 70.12 120 LEU A C 1
ATOM 910 O O . LEU A 1 120 ? 22.553 -15.287 -31.790 1.00 70.12 120 LEU A O 1
ATOM 914 N N . THR A 1 121 ? 20.331 -14.989 -32.023 1.00 73.00 121 THR A N 1
ATOM 915 C CA . THR A 1 121 ? 20.285 -15.188 -33.475 1.00 73.00 121 THR A CA 1
ATOM 916 C C . THR A 1 121 ? 20.982 -14.052 -34.226 1.00 73.00 121 THR A C 1
ATOM 918 O O . THR A 1 121 ? 21.779 -14.338 -35.112 1.00 73.00 121 THR A O 1
ATOM 921 N N . GLU A 1 122 ? 20.751 -12.793 -33.840 1.00 66.81 122 GLU A N 1
ATOM 922 C CA . GLU A 1 122 ? 21.435 -11.609 -34.390 1.00 66.81 122 GLU A CA 1
ATOM 923 C C . GLU A 1 122 ? 22.953 -11.689 -34.169 1.00 66.81 122 GLU A C 1
ATOM 925 O O . GLU A 1 122 ? 23.713 -11.664 -35.131 1.00 66.81 122 GLU A O 1
ATOM 930 N N . ASN A 1 123 ? 23.405 -11.942 -32.935 1.00 63.25 123 ASN A N 1
ATOM 931 C CA . ASN A 1 123 ? 24.832 -12.095 -32.631 1.00 63.25 123 ASN A CA 1
ATOM 932 C C . ASN A 1 123 ? 25.482 -13.267 -33.392 1.00 63.25 123 ASN A C 1
ATOM 934 O O . ASN A 1 123 ? 26.657 -13.200 -33.744 1.00 63.25 123 ASN A O 1
ATOM 938 N N . LEU A 1 124 ? 24.748 -14.363 -33.624 1.00 63.12 124 LEU A N 1
ATOM 939 C CA . LEU A 1 124 ? 25.231 -15.510 -34.406 1.00 63.12 124 LEU A CA 1
ATOM 940 C C . LEU A 1 124 ? 25.274 -15.221 -35.913 1.00 63.12 124 LEU A C 1
ATOM 942 O O . LEU A 1 124 ? 26.124 -15.784 -36.604 1.00 63.12 124 LEU A O 1
ATOM 946 N N . ALA A 1 125 ? 24.364 -14.393 -36.426 1.00 60.59 125 ALA A N 1
ATOM 947 C CA . ALA A 1 125 ? 24.371 -13.944 -37.815 1.00 60.59 125 ALA A CA 1
ATOM 948 C C . ALA A 1 125 ? 25.536 -12.974 -38.060 1.00 60.59 125 ALA A C 1
ATOM 950 O O . ALA A 1 125 ? 26.351 -13.224 -38.948 1.00 60.59 125 ALA A O 1
ATOM 951 N N . ASP A 1 126 ? 25.704 -11.978 -37.189 1.00 55.56 126 ASP A N 1
ATOM 952 C CA . ASP A 1 126 ? 26.808 -11.012 -37.245 1.00 55.56 126 ASP A CA 1
ATOM 953 C C . ASP A 1 126 ? 28.177 -11.697 -37.063 1.00 55.56 126 ASP A C 1
ATOM 955 O O . ASP A 1 126 ? 29.161 -11.340 -37.713 1.00 55.56 126 ASP A O 1
ATOM 959 N N . ALA A 1 127 ? 28.258 -12.753 -36.242 1.00 56.59 127 ALA A N 1
ATOM 960 C CA . ALA A 1 127 ? 29.477 -13.552 -36.092 1.00 56.59 127 ALA A CA 1
ATOM 961 C C . ALA A 1 127 ? 29.874 -14.312 -37.370 1.00 56.59 127 ALA A C 1
ATOM 963 O O . ALA A 1 127 ? 31.057 -14.591 -37.553 1.00 56.59 127 ALA A O 1
ATOM 964 N N . LYS A 1 128 ? 28.926 -14.648 -38.257 1.00 54.44 128 LYS A N 1
ATOM 965 C CA . LYS A 1 128 ? 29.230 -15.280 -39.556 1.00 54.44 128 LYS A CA 1
ATOM 966 C C . LYS A 1 128 ? 29.696 -14.274 -40.607 1.00 54.44 128 LYS A C 1
ATOM 968 O O . LYS A 1 128 ? 30.414 -14.667 -41.522 1.00 54.44 128 LYS A O 1
ATOM 973 N N . GLU A 1 129 ? 29.309 -13.010 -40.470 1.00 50.97 129 GLU A N 1
ATOM 974 C CA . GLU A 1 129 ? 29.722 -11.915 -41.358 1.00 50.97 129 GLU A CA 1
ATOM 975 C C . GLU A 1 129 ? 30.977 -11.179 -40.857 1.00 50.97 129 GLU A C 1
ATOM 977 O O . GLU A 1 129 ? 31.586 -10.401 -41.591 1.00 50.97 129 GLU A O 1
ATOM 982 N N . SER A 1 130 ? 31.422 -11.460 -39.628 1.00 42.94 130 SER A N 1
ATOM 983 C CA . SER A 1 130 ? 32.636 -10.877 -39.063 1.00 42.94 130 SER A CA 1
ATOM 984 C C . SER A 1 130 ? 33.905 -11.397 -39.765 1.00 42.94 130 SER A C 1
ATOM 986 O O . SER A 1 130 ? 34.131 -12.611 -39.812 1.00 42.94 130 SER A O 1
ATOM 988 N N . PRO A 1 131 ? 34.824 -10.518 -40.218 1.00 51.53 131 PRO A N 1
ATOM 989 C CA . PRO A 1 131 ? 36.099 -10.918 -40.828 1.00 51.53 131 PRO A CA 1
ATOM 990 C C . PRO A 1 131 ? 37.044 -11.668 -39.867 1.00 51.53 131 PRO A C 1
ATOM 992 O O . PRO A 1 131 ? 38.084 -12.168 -40.291 1.00 51.53 131 PRO A O 1
ATOM 995 N N . TYR A 1 132 ? 36.684 -11.785 -38.583 1.00 46.00 132 TYR A N 1
ATOM 996 C CA . TYR A 1 132 ? 37.428 -12.519 -37.556 1.00 46.00 132 TYR A CA 1
ATOM 997 C C . TYR A 1 132 ? 36.895 -13.938 -37.285 1.00 46.00 132 TYR A C 1
ATOM 999 O O . TYR A 1 132 ? 37.460 -14.654 -36.457 1.00 46.00 132 TYR A O 1
ATOM 1007 N N . ALA A 1 133 ? 35.858 -14.390 -38.000 1.00 47.72 133 ALA A N 1
ATOM 1008 C CA . ALA A 1 133 ? 35.240 -15.709 -37.811 1.00 47.72 133 ALA A CA 1
ATOM 1009 C C . ALA A 1 133 ? 36.154 -16.912 -38.142 1.00 47.72 133 ALA A C 1
ATOM 1011 O O . ALA A 1 133 ? 35.778 -18.057 -37.907 1.00 47.72 133 ALA A O 1
ATOM 1012 N N . GLN A 1 134 ? 37.358 -16.682 -38.680 1.00 44.72 134 GLN A N 1
ATOM 1013 C CA . GLN A 1 134 ? 38.300 -17.744 -39.056 1.00 44.72 134 GLN A CA 1
ATOM 1014 C C . GLN A 1 134 ? 39.279 -18.174 -37.950 1.00 44.72 134 GLN A C 1
ATOM 1016 O O . GLN A 1 134 ? 40.088 -19.068 -38.190 1.00 44.72 134 GLN A O 1
ATOM 1021 N N . VAL A 1 135 ? 39.230 -17.596 -36.744 1.00 47.34 135 VAL A N 1
ATOM 1022 C CA . VAL A 1 135 ? 40.237 -17.874 -35.697 1.00 47.34 135 VAL A CA 1
ATOM 1023 C C . VAL A 1 135 ? 39.700 -18.763 -34.574 1.00 47.34 135 VAL A C 1
ATOM 1025 O O . VAL A 1 135 ? 39.944 -18.489 -33.410 1.00 47.34 135 VAL A O 1
ATOM 1028 N N . VAL A 1 136 ? 38.977 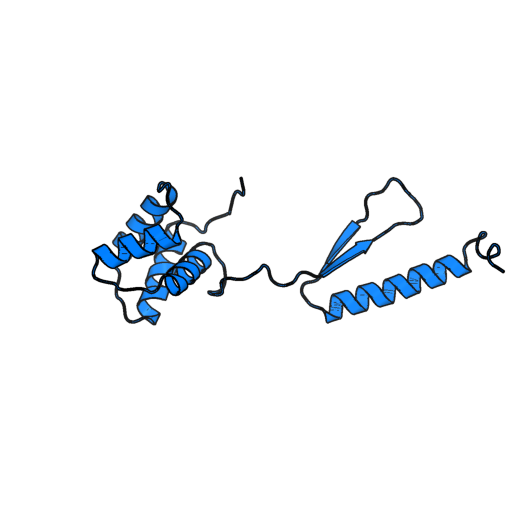-19.840 -34.887 1.00 42.88 136 VAL A N 1
ATOM 1029 C CA . VAL A 1 136 ? 38.889 -21.000 -33.980 1.00 42.88 136 VAL A CA 1
ATOM 1030 C C . VAL A 1 136 ? 38.719 -22.265 -34.829 1.00 42.88 136 VAL A C 1
ATOM 1032 O O . VAL A 1 136 ? 37.620 -22.578 -35.285 1.00 42.88 136 VAL A O 1
ATOM 1035 N N . ARG A 1 137 ? 39.826 -22.970 -35.077 1.00 36.44 137 ARG A N 1
ATOM 1036 C CA . ARG A 1 137 ? 39.832 -24.406 -35.381 1.00 36.44 137 ARG A CA 1
ATOM 1037 C C . ARG A 1 137 ? 40.339 -25.139 -34.153 1.00 36.44 137 ARG A C 1
ATOM 1039 O O . ARG A 1 137 ? 41.279 -24.600 -33.528 1.00 36.44 137 ARG A O 1
#

Nearest PDB structures (foldseek):
  7nrn-assembly1_A  TM=7.018E-01  e=1.744E+00  Mus musculus

Sequence (137 aa):
MSSRIAMPLEAQASALVSFLAEAKHSLPLETALEICNSMRVAKEPPARFLKAALAGRNIEVKHTSCLKAVALMDGFDGHVSRPKPTWVVAQYAFDAPAITPKVKRHRKSTDATADLCNRLTENLADAKESPYAQVVR

Foldseek 3Di:
DDPQPFDDLLQLLVLLQVLCVVVVHHDDSVLSSVLSVVLVVDPDDSLVSVQVSCVVVVRHDDSLSSCLSVCVRSVHDSDPDPDQDKDWDFADDPVDPPDGTDIDIDNDPVVNVVVVVVVVVVVVVVCVVDPPVPPDD